Protein AF-A0A4Y2GJL4-F1 (afdb_monomer_lite)

Sequence (139 aa):
MYPRRRMLTVFGDSQEAFLAHFQKRDETVSATSYTFTCNPTWVDILNVLEGPQRPEDRPDVVVRVFKMKLTELLDDITKRNLFGRVISYIYAIEIQKRGLPHAHILLTLDTYSKIRTKDDIDKYVSVELPDPIADPTLF

Foldseek 3Di:
DDDDDDDPCVDPDPDFPFDWDDFPDDVFKGKIKTKGWFDQPPPQNVVPDDDPDGSLNCLVSRVVVSVVVVVSVVCCVDVVVVLHHWPDKDKDWDQDPSRTIMIMMMTIHHPVSDQDDPVSCVNPDDDDDDDCVVCVVND

InterPro domains:
  IPR025476 Helitron helicase-like domain [PF14214] (35-107)

Radius of gyration: 17.15 Å; chains: 1; bounding box: 37×40×43 Å

pLDDT: mean 74.92, std 19.9, range [22.81, 93.88]

Structure (mmCIF, N/CA/C/O backbone):
data_AF-A0A4Y2GJL4-F1
#
_entry.id   AF-A0A4Y2GJL4-F1
#
loop_
_atom_site.group_PDB
_atom_site.id
_atom_site.type_symbol
_atom_site.label_atom_id
_atom_site.label_alt_id
_atom_site.label_comp_id
_atom_site.label_asym_id
_atom_site.label_entity_id
_atom_site.label_seq_id
_atom_site.pdbx_PDB_ins_code
_atom_site.Cartn_x
_atom_site.Cartn_y
_atom_site.Cartn_z
_atom_site.occupancy
_atom_site.B_iso_or_equiv
_atom_site.auth_seq_id
_atom_site.auth_comp_id
_atom_site.auth_asym_id
_atom_site.auth_atom_id
_atom_site.pdbx_PDB_model_num
ATOM 1 N N . MET A 1 1 ? 19.532 26.776 -2.190 1.00 32.03 1 MET A N 1
ATOM 2 C CA . MET A 1 1 ? 18.056 26.774 -2.108 1.00 32.03 1 MET A CA 1
ATOM 3 C C . MET A 1 1 ? 17.534 26.233 -3.436 1.00 32.03 1 MET A C 1
ATOM 5 O O . MET A 1 1 ? 17.356 26.996 -4.373 1.00 32.03 1 MET A O 1
ATOM 9 N N . TYR A 1 2 ? 17.454 24.906 -3.573 1.00 22.81 2 TYR A N 1
ATOM 10 C CA . TYR A 1 2 ? 16.988 24.254 -4.804 1.00 22.81 2 TYR A CA 1
ATOM 11 C C . TYR A 1 2 ? 15.454 24.145 -4.785 1.00 22.81 2 TYR A C 1
ATOM 13 O O . TYR A 1 2 ? 14.880 23.937 -3.713 1.00 22.81 2 TYR A O 1
ATOM 21 N N . PRO A 1 3 ? 14.775 24.331 -5.928 1.00 27.86 3 PRO A N 1
ATOM 22 C CA . PRO A 1 3 ? 13.324 24.409 -5.974 1.00 27.86 3 PRO A CA 1
ATOM 23 C C . PRO A 1 3 ? 12.694 23.040 -5.693 1.00 27.86 3 PRO A C 1
ATOM 25 O O . PRO A 1 3 ? 12.977 22.057 -6.372 1.00 27.86 3 PRO A O 1
ATOM 28 N N . ARG A 1 4 ? 11.787 23.008 -4.709 1.00 42.78 4 ARG A N 1
ATOM 29 C CA . ARG A 1 4 ? 10.799 21.939 -4.512 1.00 42.78 4 ARG A CA 1
ATOM 30 C C . ARG A 1 4 ? 9.983 21.773 -5.799 1.00 42.78 4 ARG A C 1
ATOM 32 O O . ARG A 1 4 ? 9.402 22.767 -6.235 1.00 42.78 4 ARG A O 1
ATOM 39 N N . ARG A 1 5 ? 9.882 20.557 -6.361 1.00 29.03 5 ARG A N 1
ATOM 40 C CA . ARG A 1 5 ? 8.707 20.077 -7.131 1.00 29.03 5 ARG A CA 1
ATOM 41 C C . ARG A 1 5 ? 8.820 18.600 -7.567 1.00 29.03 5 ARG A C 1
ATOM 43 O O . ARG A 1 5 ? 9.722 18.274 -8.327 1.00 29.03 5 ARG A O 1
ATOM 50 N N . ARG A 1 6 ? 7.767 17.840 -7.198 1.00 27.70 6 ARG A N 1
ATOM 51 C CA . ARG A 1 6 ? 7.246 16.548 -7.726 1.00 27.70 6 ARG A CA 1
ATOM 52 C C . ARG A 1 6 ? 8.116 15.321 -7.418 1.00 27.70 6 ARG A C 1
ATOM 54 O O . ARG A 1 6 ? 9.070 15.084 -8.137 1.00 27.70 6 ARG A O 1
ATOM 61 N N . MET A 1 7 ? 7.930 14.553 -6.339 1.00 37.28 7 MET A N 1
ATOM 62 C CA . MET A 1 7 ? 6.739 14.032 -5.633 1.00 37.28 7 MET A CA 1
ATOM 63 C C . MET A 1 7 ? 5.918 13.052 -6.484 1.00 37.28 7 MET A C 1
ATOM 65 O O . MET A 1 7 ? 5.089 13.471 -7.290 1.00 37.28 7 MET A O 1
ATOM 69 N N . LEU A 1 8 ? 6.148 11.755 -6.265 1.00 33.31 8 LEU A N 1
ATOM 70 C CA . LEU A 1 8 ? 5.170 10.703 -6.522 1.00 33.31 8 LEU A CA 1
ATOM 71 C C . LEU A 1 8 ? 4.547 10.319 -5.167 1.00 33.31 8 LEU A C 1
ATOM 73 O O . LEU A 1 8 ? 4.814 9.262 -4.608 1.00 33.31 8 LEU A O 1
ATOM 77 N N . THR A 1 9 ? 3.745 11.218 -4.596 1.00 36.81 9 THR A N 1
ATOM 78 C CA . THR A 1 9 ? 2.720 10.823 -3.622 1.00 36.81 9 THR A CA 1
ATOM 79 C C . THR A 1 9 ? 1.668 10.084 -4.419 1.00 36.81 9 THR A C 1
ATOM 81 O O . THR A 1 9 ? 0.842 10.705 -5.082 1.00 36.81 9 THR A O 1
ATOM 84 N N . VAL A 1 10 ? 1.728 8.756 -4.423 1.00 39.53 10 VAL A N 1
ATOM 85 C CA . VAL A 1 10 ? 0.635 7.970 -5.008 1.00 39.53 10 VAL A CA 1
ATOM 86 C C . VAL A 1 10 ? -0.597 8.047 -4.096 1.00 39.53 10 VAL A C 1
ATOM 88 O O . VAL A 1 10 ? -1.711 7.998 -4.593 1.00 39.53 10 VAL A O 1
ATOM 91 N N . PHE A 1 11 ? -0.426 8.353 -2.802 1.00 36.62 11 PHE A N 1
ATOM 92 C CA . PHE A 1 11 ? -1.513 8.738 -1.899 1.00 36.62 11 PHE A CA 1
ATOM 93 C C . PHE A 1 11 ? -1.050 9.849 -0.960 1.00 36.62 11 PHE A C 1
ATOM 95 O O . PHE A 1 11 ? -0.029 9.707 -0.303 1.00 36.62 11 PHE A O 1
ATOM 102 N N . GLY A 1 12 ? -1.773 10.971 -0.936 1.00 33.78 12 GLY A N 1
ATOM 103 C CA . GLY A 1 12 ? -1.425 12.216 -0.236 1.00 33.78 12 GLY A CA 1
ATOM 104 C C . GLY A 1 12 ? -1.376 12.171 1.295 1.00 33.78 12 GLY A C 1
ATOM 105 O O . GLY A 1 12 ? -1.314 13.239 1.896 1.00 33.78 12 GLY A O 1
ATOM 106 N N . ASP A 1 13 ? -1.361 10.988 1.906 1.00 34.75 13 ASP A N 1
ATOM 107 C CA . ASP A 1 13 ? -1.350 10.817 3.353 1.00 34.75 13 ASP A CA 1
ATOM 108 C C . ASP A 1 13 ? -0.040 10.138 3.766 1.00 34.75 13 ASP A C 1
ATOM 110 O O . ASP A 1 13 ? 0.406 9.149 3.185 1.00 34.75 13 ASP A O 1
ATOM 114 N N . SER A 1 14 ? 0.621 10.738 4.746 1.00 39.91 14 SER A N 1
ATOM 115 C CA . SER A 1 14 ? 1.908 10.327 5.289 1.00 39.91 14 SER A CA 1
ATOM 116 C C . SER A 1 14 ? 1.941 8.836 5.674 1.00 39.91 14 SER A C 1
ATOM 118 O O . SER A 1 14 ? 0.987 8.308 6.238 1.00 39.91 14 SER A O 1
ATOM 120 N N . GLN A 1 15 ? 3.096 8.195 5.441 1.00 39.56 15 GLN A N 1
ATOM 121 C CA . GLN A 1 15 ? 3.487 6.831 5.861 1.00 39.56 15 GLN A CA 1
ATOM 122 C C . GLN A 1 15 ? 3.249 5.645 4.903 1.00 39.56 15 GLN A C 1
ATOM 124 O O . GLN A 1 15 ? 3.144 4.506 5.353 1.00 39.56 15 GLN A O 1
ATOM 129 N N . GLU A 1 16 ? 3.307 5.847 3.587 1.00 47.53 16 GLU A N 1
ATOM 130 C CA . GLU A 1 16 ? 3.492 4.723 2.655 1.00 47.53 16 GLU A CA 1
ATOM 131 C C . GLU A 1 16 ? 4.979 4.343 2.545 1.00 47.53 16 GLU A C 1
ATOM 133 O O . GLU A 1 16 ? 5.757 4.970 1.826 1.00 47.53 16 GLU A O 1
ATOM 138 N N . ALA A 1 17 ? 5.409 3.311 3.273 1.00 42.38 17 ALA A N 1
ATOM 139 C CA . ALA A 1 17 ? 6.769 2.788 3.158 1.00 42.38 17 ALA A CA 1
ATOM 140 C C . ALA A 1 17 ? 6.885 1.830 1.959 1.00 42.38 17 ALA A C 1
ATOM 142 O O . ALA A 1 17 ? 6.796 0.612 2.111 1.00 42.38 17 ALA A O 1
ATOM 143 N N . PHE A 1 18 ? 7.123 2.372 0.763 1.00 45.97 18 PHE A N 1
ATOM 144 C CA . PHE A 1 18 ? 7.521 1.579 -0.403 1.00 45.97 18 PHE A CA 1
ATOM 145 C C . PHE A 1 18 ? 8.981 1.130 -0.255 1.00 45.97 18 PHE A C 1
ATOM 147 O O . PHE A 1 18 ? 9.900 1.797 -0.729 1.00 45.97 18 PHE A O 1
ATOM 154 N N . LEU A 1 19 ? 9.229 -0.010 0.394 1.00 40.53 19 LEU A N 1
ATOM 155 C CA . LEU A 1 19 ? 10.560 -0.617 0.352 1.00 40.53 19 LEU A CA 1
ATOM 156 C C . LEU A 1 19 ? 10.678 -1.485 -0.906 1.00 40.53 19 LEU A C 1
ATOM 158 O O . LEU A 1 19 ? 10.163 -2.601 -0.958 1.00 40.53 19 LEU A O 1
ATOM 162 N N . ALA A 1 20 ? 11.352 -0.956 -1.927 1.00 40.78 20 ALA A N 1
ATOM 163 C CA . ALA A 1 20 ? 11.702 -1.708 -3.122 1.00 40.78 20 ALA A CA 1
ATOM 164 C C . ALA A 1 20 ? 13.040 -2.435 -2.914 1.00 40.78 20 ALA A C 1
ATOM 166 O O . ALA A 1 20 ? 14.103 -1.822 -3.014 1.00 40.78 20 ALA A O 1
ATOM 167 N N . HIS A 1 21 ? 13.028 -3.739 -2.623 1.00 40.88 21 HIS A N 1
ATOM 168 C CA . HIS A 1 21 ? 14.266 -4.524 -2.641 1.00 40.88 21 HIS A CA 1
ATOM 169 C C . HIS A 1 21 ? 14.027 -6.005 -2.934 1.00 40.88 21 HIS A C 1
ATOM 171 O O . HIS A 1 21 ? 13.544 -6.733 -2.078 1.00 40.88 21 HIS A O 1
ATOM 177 N N . PHE A 1 22 ? 14.398 -6.439 -4.142 1.00 40.06 22 PHE A N 1
ATOM 178 C CA . PHE A 1 22 ? 15.082 -7.708 -4.437 1.00 40.06 22 PHE A CA 1
ATOM 179 C C . PHE A 1 22 ? 15.260 -7.788 -5.955 1.00 40.06 22 PHE A C 1
ATOM 181 O O . PHE A 1 22 ? 14.277 -7.888 -6.679 1.00 40.06 22 PHE A O 1
ATOM 188 N N . GLN A 1 23 ? 16.496 -7.732 -6.450 1.00 42.78 23 GLN A N 1
ATOM 189 C CA . GLN A 1 23 ? 16.783 -7.859 -7.878 1.00 42.78 23 GLN A CA 1
ATOM 190 C C . GLN A 1 23 ? 17.418 -9.230 -8.111 1.00 42.78 23 GLN A C 1
ATOM 192 O O . GLN A 1 23 ? 18.631 -9.399 -7.974 1.00 42.78 23 GLN A O 1
ATOM 197 N N . LYS A 1 24 ? 16.608 -10.237 -8.457 1.00 42.41 24 LYS A N 1
ATOM 198 C CA . LYS A 1 24 ? 17.166 -11.452 -9.059 1.00 42.41 24 LYS A CA 1
ATOM 199 C C . LYS A 1 24 ? 17.605 -11.057 -10.469 1.00 42.41 24 LYS A C 1
ATOM 201 O O . LYS A 1 24 ? 16.764 -10.763 -11.312 1.00 42.41 24 LYS A O 1
ATOM 206 N N . ARG A 1 25 ? 18.919 -10.959 -10.698 1.00 45.19 25 ARG A N 1
ATOM 207 C CA . ARG A 1 25 ? 19.476 -10.737 -12.039 1.00 45.19 25 ARG A CA 1
ATOM 208 C C . ARG A 1 25 ? 19.291 -12.008 -12.859 1.00 45.19 25 ARG A C 1
ATOM 210 O O . ARG A 1 25 ? 20.162 -12.868 -12.868 1.00 45.19 25 ARG A O 1
ATOM 217 N N . ASP A 1 26 ? 18.149 -12.111 -13.518 1.00 50.28 26 ASP A N 1
ATOM 218 C CA . ASP A 1 26 ? 18.038 -12.842 -14.772 1.00 50.28 26 ASP A CA 1
ATOM 219 C C . ASP A 1 26 ? 18.025 -11.791 -15.892 1.00 50.28 26 ASP A C 1
ATOM 221 O O . ASP A 1 26 ? 17.306 -10.787 -15.820 1.00 50.28 26 ASP A O 1
ATOM 225 N N . GLU A 1 27 ? 18.861 -11.968 -16.912 1.00 51.19 27 GLU A N 1
ATOM 226 C CA . GLU A 1 27 ? 18.976 -11.035 -18.039 1.00 51.19 27 GLU A CA 1
ATOM 227 C C . GLU A 1 27 ? 17.625 -10.845 -18.756 1.00 51.19 27 GLU A C 1
ATOM 229 O O . GLU A 1 27 ? 17.327 -9.765 -19.282 1.00 51.19 27 GLU A O 1
ATOM 234 N N . THR A 1 28 ? 16.740 -11.842 -18.667 1.00 49.81 28 THR A N 1
ATOM 235 C CA . THR A 1 28 ? 15.445 -11.857 -19.348 1.00 49.81 28 THR A CA 1
ATOM 236 C C . THR A 1 28 ? 14.306 -11.255 -18.520 1.00 49.81 28 THR A C 1
ATOM 238 O O . THR A 1 28 ? 13.517 -10.482 -19.063 1.00 49.81 28 THR A O 1
ATOM 241 N N . VAL A 1 29 ? 14.280 -11.414 -17.191 1.00 53.81 29 VAL A N 1
ATOM 242 C CA . VAL A 1 29 ? 13.137 -11.010 -16.342 1.00 53.81 29 VAL A CA 1
ATOM 243 C C . VAL A 1 29 ? 13.597 -10.201 -15.122 1.00 53.81 29 VAL A C 1
ATOM 245 O O . VAL A 1 29 ? 14.425 -10.662 -14.347 1.00 53.81 29 VAL A O 1
ATOM 248 N N . SER A 1 30 ? 13.064 -8.984 -14.937 1.00 66.38 30 SER A N 1
ATOM 249 C CA . SER A 1 30 ? 13.299 -8.192 -13.716 1.00 66.38 30 SER A CA 1
ATOM 250 C C . SER A 1 30 ? 12.091 -8.331 -12.813 1.00 66.38 30 SER A C 1
ATOM 252 O O . SER A 1 30 ? 11.014 -7.836 -13.146 1.00 66.38 30 SER A O 1
ATOM 254 N N . ALA A 1 31 ? 12.290 -8.997 -11.682 1.00 72.25 31 ALA A N 1
ATOM 255 C CA . ALA A 1 31 ? 11.320 -9.024 -10.605 1.00 72.25 31 ALA A CA 1
ATOM 256 C C . ALA A 1 31 ? 11.673 -7.931 -9.585 1.00 72.25 31 ALA A C 1
ATOM 258 O O . ALA A 1 31 ? 12.838 -7.808 -9.208 1.00 72.25 31 ALA A O 1
ATOM 259 N N . THR A 1 32 ? 10.687 -7.145 -9.160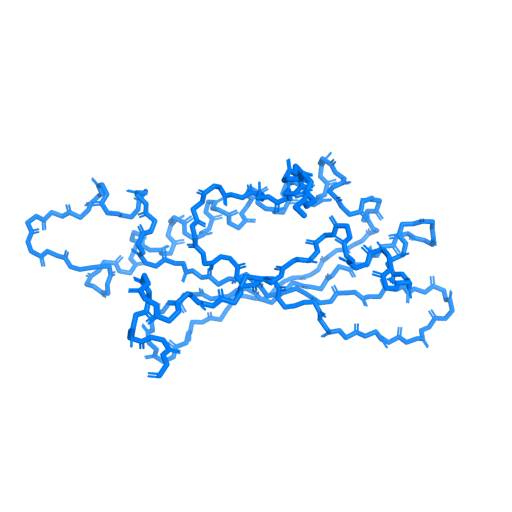 1.00 78.12 32 THR A N 1
ATOM 260 C CA . THR A 1 32 ? 10.831 -6.064 -8.179 1.00 78.12 32 THR A CA 1
ATOM 261 C C . THR A 1 32 ? 9.797 -6.260 -7.078 1.00 78.12 32 THR A C 1
ATOM 263 O O . THR A 1 32 ? 8.603 -6.347 -7.357 1.00 78.12 32 THR A O 1
ATOM 266 N N . SER A 1 33 ? 10.255 -6.365 -5.830 1.00 80.75 33 SER A N 1
ATOM 267 C CA . SER A 1 33 ? 9.390 -6.523 -4.657 1.00 80.75 33 SER A CA 1
ATOM 268 C C . SER A 1 33 ? 9.030 -5.168 -4.062 1.00 80.75 33 SER A C 1
ATOM 270 O O . SER A 1 33 ? 9.919 -4.337 -3.919 1.00 80.75 33 SER A O 1
ATOM 272 N N . TYR A 1 34 ? 7.775 -4.986 -3.664 1.00 83.94 34 TYR A N 1
ATOM 273 C CA . TYR A 1 34 ? 7.239 -3.820 -2.970 1.00 83.94 34 TYR A CA 1
ATOM 274 C C . TYR A 1 34 ? 6.470 -4.278 -1.735 1.00 83.94 34 TYR A C 1
ATOM 276 O O . TYR A 1 34 ? 5.745 -5.271 -1.785 1.00 83.94 34 TYR A O 1
ATOM 284 N N . THR A 1 35 ? 6.585 -3.534 -0.642 1.00 82.31 35 THR A N 1
ATOM 285 C CA . THR A 1 35 ? 5.734 -3.721 0.536 1.00 82.31 35 THR A CA 1
ATOM 286 C C . THR A 1 35 ? 4.744 -2.566 0.624 1.00 82.31 35 THR A C 1
ATOM 288 O O . THR A 1 35 ? 5.132 -1.411 0.488 1.00 82.31 35 THR A O 1
ATOM 291 N N . PHE A 1 36 ? 3.470 -2.883 0.840 1.00 87.00 36 PHE A N 1
ATOM 292 C CA . PHE A 1 36 ? 2.404 -1.922 1.110 1.00 87.00 36 PHE A CA 1
ATOM 293 C C . PHE A 1 36 ? 1.889 -2.162 2.527 1.00 87.00 36 PHE A C 1
ATOM 295 O O . PHE A 1 36 ? 1.474 -3.275 2.848 1.00 87.00 36 PHE A O 1
ATOM 302 N N . THR A 1 37 ? 1.946 -1.153 3.391 1.00 84.56 37 THR A N 1
ATOM 303 C CA . THR A 1 37 ? 1.660 -1.307 4.825 1.00 84.56 37 THR A CA 1
ATOM 304 C C . THR A 1 37 ? 0.452 -0.465 5.195 1.00 84.56 37 THR A C 1
ATOM 306 O O . THR A 1 37 ? 0.366 0.687 4.798 1.00 84.56 37 THR A O 1
ATOM 309 N N . CYS A 1 38 ? -0.484 -1.023 5.963 1.00 87.38 38 CYS A N 1
ATOM 310 C CA . CYS A 1 38 ? -1.630 -0.255 6.436 1.00 87.38 38 CYS A CA 1
ATOM 311 C C . CYS A 1 38 ? -1.199 0.879 7.372 1.00 87.38 38 CYS A C 1
ATOM 313 O O . CYS A 1 38 ? -0.516 0.626 8.367 1.00 87.38 38 CYS A O 1
ATOM 315 N N . ASN A 1 39 ? -1.701 2.089 7.124 1.00 86.25 39 ASN A N 1
ATOM 316 C CA . ASN A 1 39 ? -1.636 3.182 8.084 1.00 86.25 39 ASN A CA 1
ATOM 317 C C . ASN A 1 39 ? -2.980 3.292 8.842 1.00 86.25 39 ASN A C 1
ATOM 319 O O . ASN A 1 39 ? -4.012 3.570 8.227 1.00 86.25 39 ASN A O 1
ATOM 323 N N . PRO A 1 40 ? -3.010 3.080 10.172 1.00 83.75 40 PRO A N 1
ATOM 324 C CA . PRO A 1 40 ? -4.242 3.149 10.958 1.00 83.75 40 PRO A CA 1
ATOM 325 C C . PRO A 1 40 ? -4.812 4.572 11.073 1.00 83.75 40 PRO A C 1
ATOM 327 O O . PRO A 1 40 ? -5.963 4.725 11.477 1.00 83.75 40 PRO A O 1
ATOM 330 N N . THR A 1 41 ? -4.037 5.606 10.727 1.00 85.31 41 THR A N 1
ATOM 331 C CA . THR A 1 41 ? -4.463 7.012 10.788 1.00 85.31 41 THR A CA 1
ATOM 332 C C . THR A 1 41 ? -5.081 7.523 9.490 1.00 85.31 41 THR A C 1
ATOM 334 O O . THR A 1 41 ? -5.443 8.698 9.423 1.00 85.31 41 THR A O 1
ATOM 337 N N . TRP A 1 42 ? -5.255 6.671 8.470 1.00 86.81 42 TRP A N 1
ATOM 338 C CA . TRP A 1 42 ? -5.985 7.060 7.264 1.00 86.81 42 TRP A CA 1
ATOM 339 C C . TRP A 1 42 ? -7.373 7.597 7.619 1.00 86.81 42 TRP A C 1
ATOM 341 O O . TRP A 1 42 ? -8.132 6.975 8.368 1.00 86.81 42 TRP A O 1
ATOM 351 N N . VAL A 1 43 ? -7.732 8.731 7.019 1.00 88.62 43 VAL A N 1
ATOM 352 C CA . VAL A 1 43 ? -9.006 9.417 7.275 1.00 88.62 43 VAL A CA 1
ATOM 353 C C . VAL A 1 43 ? -10.218 8.522 6.991 1.00 88.62 43 VAL A C 1
ATOM 355 O O . VAL A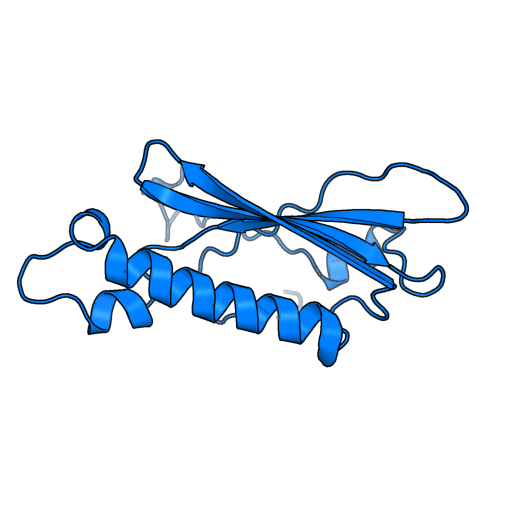 1 43 ? -11.215 8.584 7.704 1.00 88.62 43 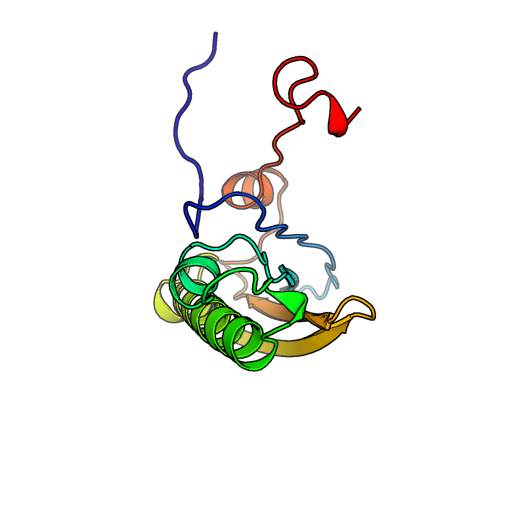VAL A O 1
ATOM 358 N N . ASP A 1 44 ? -10.105 7.618 6.016 1.00 90.12 44 ASP A N 1
ATOM 359 C CA . ASP A 1 44 ? -11.128 6.620 5.680 1.00 90.12 44 ASP A CA 1
ATOM 360 C C . ASP A 1 44 ? -11.404 5.629 6.825 1.00 90.12 44 ASP A C 1
ATOM 362 O O . ASP A 1 44 ? -12.518 5.118 6.946 1.00 90.12 44 ASP A O 1
ATOM 366 N N . ILE A 1 45 ? -10.402 5.347 7.667 1.00 90.62 45 ILE A N 1
ATOM 367 C CA . ILE A 1 45 ? -10.568 4.545 8.885 1.00 90.62 45 ILE A CA 1
ATOM 368 C C . ILE A 1 45 ? -11.176 5.429 9.971 1.00 90.62 45 ILE A C 1
ATOM 370 O O . ILE A 1 45 ? -12.213 5.079 10.531 1.00 90.62 45 ILE A O 1
ATOM 374 N N . LEU A 1 46 ? -10.560 6.585 10.235 1.00 91.81 46 LEU A N 1
ATOM 375 C CA . LEU A 1 46 ? -10.939 7.469 11.340 1.00 91.81 46 LEU A CA 1
ATOM 376 C C . LEU A 1 46 ? -12.384 7.977 11.231 1.00 91.81 46 LEU A C 1
ATOM 378 O O . LEU A 1 46 ? -13.075 8.046 12.240 1.00 91.81 46 LEU A O 1
ATOM 382 N N . ASN A 1 47 ? -12.871 8.253 10.019 1.00 92.62 47 ASN A N 1
ATOM 383 C CA . ASN A 1 47 ? -14.244 8.710 9.777 1.00 92.62 47 ASN A CA 1
ATOM 384 C C . ASN A 1 47 ? -15.320 7.660 10.093 1.00 92.62 47 ASN A C 1
ATOM 386 O O . ASN A 1 47 ? -16.494 8.006 10.197 1.00 92.62 47 ASN A O 1
ATOM 390 N N . VAL A 1 48 ? -14.948 6.381 10.187 1.00 92.62 48 VAL A N 1
ATOM 391 C CA . VAL A 1 48 ? -15.875 5.271 10.458 1.00 92.62 48 VAL A CA 1
ATOM 392 C C . VAL A 1 48 ? -15.867 4.879 11.939 1.00 92.62 48 VAL A C 1
ATOM 394 O O . VAL A 1 48 ? -16.772 4.178 12.392 1.00 92.62 48 VAL A O 1
ATOM 397 N N . LEU A 1 49 ? -14.854 5.300 12.700 1.00 91.62 49 LEU A N 1
ATOM 398 C CA . LEU A 1 49 ? -14.767 5.005 14.126 1.00 91.62 49 LEU A CA 1
ATOM 399 C C . LEU A 1 49 ? -15.784 5.836 14.909 1.00 91.62 49 LEU A C 1
ATOM 401 O O . LEU A 1 49 ? -15.977 7.024 14.657 1.00 91.62 49 LEU A O 1
ATOM 405 N N . GLU A 1 50 ? -16.424 5.203 15.889 1.00 89.25 50 GLU A N 1
ATOM 406 C CA . GLU A 1 50 ? -17.435 5.842 16.727 1.00 89.25 50 GLU A CA 1
ATOM 407 C C . GLU A 1 50 ? -16.927 6.026 18.159 1.00 89.25 50 GLU A C 1
ATOM 409 O O . GLU A 1 50 ? -16.369 5.110 18.769 1.00 89.25 50 GLU A O 1
ATOM 414 N N . GLY A 1 51 ? -17.167 7.208 18.732 1.00 87.56 51 GLY A N 1
ATOM 415 C CA . GLY A 1 51 ? -16.813 7.502 20.121 1.00 87.56 51 GLY A CA 1
ATOM 416 C C . GLY A 1 51 ? -15.315 7.290 20.401 1.00 87.56 51 GLY A C 1
ATOM 417 O O . GLY A 1 51 ? -14.487 7.808 19.658 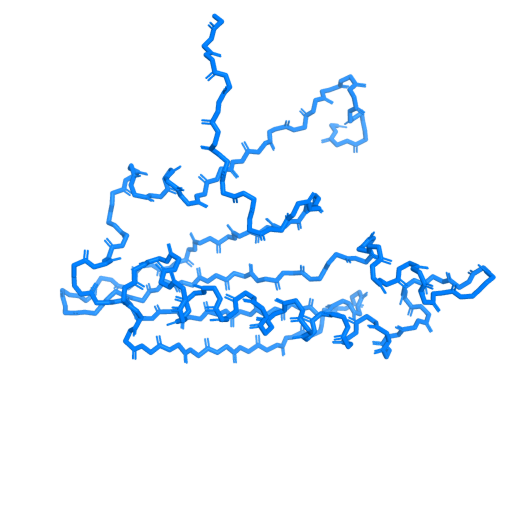1.00 87.56 51 GLY A O 1
ATOM 418 N N . PRO A 1 52 ? -14.940 6.562 21.471 1.00 90.12 52 PRO A N 1
ATOM 419 C CA . PRO A 1 52 ? -13.543 6.327 21.834 1.00 90.12 52 PRO A CA 1
ATOM 420 C C . PRO A 1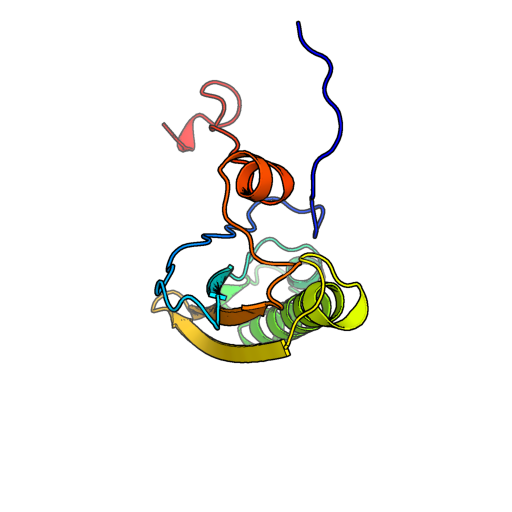 52 ? -12.913 5.108 21.131 1.00 90.12 52 PRO A C 1
ATOM 422 O O . PRO A 1 52 ? -11.877 4.627 21.590 1.00 90.12 52 PRO A O 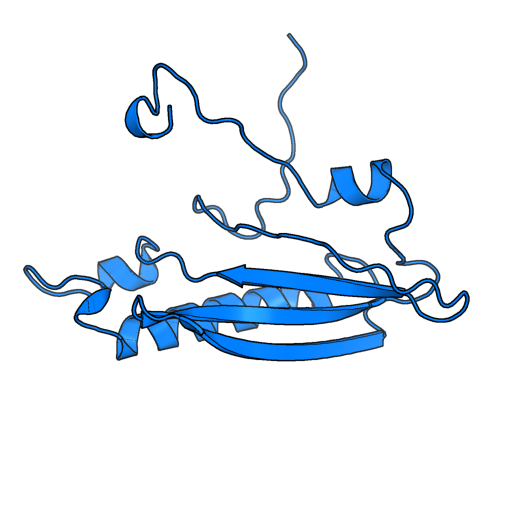1
ATOM 425 N N . GLN A 1 53 ? -13.535 4.556 20.078 1.00 90.69 53 GLN A N 1
ATOM 426 C CA . GLN A 1 53 ? -12.973 3.419 19.341 1.00 90.69 53 GLN A CA 1
ATOM 427 C C . GLN A 1 53 ? -11.628 3.780 18.710 1.00 90.69 53 GLN A C 1
ATOM 429 O O . GLN A 1 53 ? -11.466 4.855 18.134 1.00 90.69 53 GLN A O 1
ATOM 434 N N . ARG A 1 54 ? -10.683 2.841 18.757 1.00 88.69 54 ARG A N 1
ATOM 435 C CA . ARG A 1 54 ? -9.418 2.938 18.028 1.00 88.69 54 ARG A CA 1
ATOM 436 C C . ARG A 1 54 ? -9.437 2.016 16.807 1.00 88.69 54 ARG A C 1
ATOM 438 O O . ARG A 1 54 ? -10.201 1.047 16.791 1.00 88.69 54 ARG A O 1
ATOM 445 N N . PRO A 1 55 ? -8.578 2.254 15.801 1.00 88.00 55 PRO A N 1
ATOM 446 C CA . PRO A 1 55 ? -8.440 1.362 14.648 1.00 88.00 55 PRO A CA 1
ATOM 447 C C . PRO A 1 55 ? -8.215 -0.103 15.046 1.00 88.00 55 PRO A C 1
ATOM 449 O O . PRO A 1 55 ? -8.775 -1.008 14.429 1.00 88.00 55 PRO A O 1
ATOM 452 N N . GLU A 1 56 ? -7.454 -0.341 16.119 1.00 87.00 56 GLU A N 1
ATOM 453 C CA . GLU A 1 56 ? -7.184 -1.690 16.636 1.00 87.00 56 GLU A CA 1
ATOM 454 C C . GLU A 1 56 ? -8.446 -2.413 17.127 1.00 87.00 56 GLU A C 1
ATOM 456 O O . GLU A 1 56 ? -8.512 -3.640 17.082 1.00 87.00 56 GLU A O 1
ATOM 461 N N . ASP A 1 57 ? -9.454 -1.659 17.570 1.00 88.81 57 ASP A N 1
ATOM 462 C CA . ASP A 1 57 ? -10.714 -2.196 18.080 1.00 88.81 57 ASP A CA 1
ATOM 463 C C . ASP A 1 57 ? -11.696 -2.532 16.929 1.00 88.81 57 ASP A C 1
ATOM 465 O O . ASP A 1 57 ? -12.717 -3.187 17.149 1.00 88.81 57 ASP A O 1
ATOM 469 N N . ARG A 1 58 ? -11.392 -2.109 15.688 1.00 90.88 58 ARG A N 1
ATOM 470 C CA . ARG A 1 58 ? -12.227 -2.280 14.480 1.00 90.88 58 ARG A CA 1
ATOM 471 C C . ARG A 1 58 ? -11.449 -2.878 13.297 1.00 90.88 58 ARG A C 1
ATOM 473 O O . ARG A 1 58 ? -11.336 -2.252 12.235 1.00 90.88 58 ARG A O 1
ATOM 480 N N . PRO A 1 59 ? -10.946 -4.123 13.421 1.00 88.94 59 PRO A N 1
ATOM 481 C CA . PRO A 1 59 ? -10.167 -4.770 12.364 1.00 88.94 59 PRO A CA 1
ATOM 482 C C . PRO A 1 59 ? -10.956 -4.951 11.057 1.00 88.94 59 PRO A C 1
ATOM 484 O O . PRO A 1 59 ? -10.364 -4.976 9.981 1.00 88.94 59 PRO A O 1
ATOM 487 N N . ASP A 1 60 ? -12.288 -5.029 11.123 1.00 90.94 60 ASP A N 1
ATOM 488 C CA . ASP A 1 60 ? -13.169 -5.086 9.955 1.00 90.94 60 ASP A CA 1
ATOM 489 C C . ASP A 1 60 ? -13.065 -3.821 9.086 1.00 90.94 60 ASP A C 1
ATOM 491 O O . ASP A 1 60 ? -12.988 -3.910 7.857 1.00 90.94 60 ASP A O 1
ATOM 495 N N . VAL A 1 61 ? -13.006 -2.646 9.721 1.00 92.56 61 VAL A N 1
ATOM 496 C CA . VAL A 1 61 ? -12.851 -1.355 9.041 1.00 92.56 61 VAL A CA 1
ATOM 497 C C . VAL A 1 61 ? -11.453 -1.250 8.452 1.00 92.56 61 VAL A C 1
ATOM 499 O O . VAL A 1 61 ? -11.318 -0.968 7.261 1.00 92.56 61 VAL A O 1
ATOM 502 N N . VAL A 1 62 ? -10.428 -1.543 9.258 1.00 91.31 62 VAL A N 1
ATOM 503 C CA . VAL A 1 62 ? -9.018 -1.481 8.850 1.00 91.31 62 VAL A CA 1
ATOM 504 C C . VAL A 1 62 ? -8.762 -2.361 7.628 1.00 91.31 62 VAL A C 1
ATOM 506 O O . VAL A 1 62 ? -8.251 -1.881 6.618 1.00 91.31 62 VAL A O 1
ATOM 509 N N . VAL A 1 63 ? -9.172 -3.633 7.667 1.00 91.38 63 VAL A N 1
ATOM 510 C CA . VAL A 1 63 ? -8.966 -4.572 6.553 1.00 91.38 63 VAL A CA 1
ATOM 511 C C . VAL A 1 63 ? -9.726 -4.131 5.302 1.00 91.38 63 VAL A C 1
ATOM 513 O O . VAL A 1 63 ? -9.209 -4.264 4.190 1.00 91.38 63 VAL A O 1
ATOM 516 N N . ARG A 1 64 ? -10.937 -3.576 5.452 1.00 93.56 64 ARG A N 1
ATOM 517 C CA . ARG A 1 64 ? -11.719 -3.079 4.315 1.00 93.56 64 ARG A CA 1
ATOM 518 C C . ARG A 1 64 ? -11.049 -1.877 3.656 1.00 93.56 64 ARG A C 1
ATOM 520 O O . ARG A 1 64 ? -10.906 -1.882 2.435 1.00 93.56 64 ARG A O 1
ATOM 527 N N . VAL A 1 65 ? -10.614 -0.888 4.437 1.00 92.56 65 VAL A N 1
ATOM 528 C CA . VAL A 1 65 ? -9.905 0.289 3.911 1.00 92.56 65 VAL A CA 1
ATOM 529 C C . VAL A 1 65 ? -8.578 -0.117 3.281 1.00 92.56 65 VAL A C 1
ATOM 531 O O . VAL A 1 65 ? -8.319 0.251 2.137 1.00 92.56 65 VAL A O 1
ATOM 534 N N . PHE A 1 66 ? -7.797 -0.964 3.951 1.00 91.19 66 PHE A N 1
ATOM 535 C CA . PHE A 1 66 ? -6.557 -1.509 3.402 1.00 91.19 66 PHE A CA 1
ATOM 536 C C . PHE A 1 66 ? -6.768 -2.183 2.048 1.00 91.19 66 PHE A C 1
ATOM 538 O O . PHE A 1 66 ? -6.041 -1.902 1.099 1.00 91.19 66 PHE A O 1
ATOM 545 N N . LYS A 1 67 ? -7.790 -3.037 1.920 1.00 93.12 67 LYS A N 1
ATOM 546 C CA . LYS A 1 67 ? -8.097 -3.705 0.652 1.00 93.12 67 LYS A CA 1
ATOM 547 C C . LYS A 1 67 ? -8.473 -2.708 -0.448 1.00 93.12 67 LYS A C 1
ATOM 549 O O . LYS A 1 67 ? -8.077 -2.917 -1.594 1.00 93.12 67 LYS A O 1
ATOM 554 N N . MET A 1 68 ? -9.221 -1.651 -0.122 1.00 92.88 68 MET A N 1
ATOM 555 C CA . MET A 1 68 ? -9.568 -0.599 -1.086 1.00 92.88 68 MET A CA 1
ATOM 556 C C . MET A 1 68 ? -8.313 0.128 -1.582 1.00 92.88 68 MET A C 1
ATOM 558 O O . MET A 1 68 ? -8.094 0.172 -2.790 1.00 92.88 68 MET A O 1
ATOM 562 N N . LYS A 1 69 ? -7.445 0.585 -0.670 1.00 91.12 69 LYS A N 1
ATOM 563 C CA . LYS A 1 69 ? -6.183 1.264 -1.017 1.00 91.12 69 LYS A CA 1
ATOM 564 C C . LYS A 1 69 ? -5.224 0.355 -1.790 1.00 91.12 69 LYS A C 1
ATOM 566 O O . LYS A 1 69 ? -4.670 0.767 -2.802 1.00 91.12 69 LYS A O 1
ATOM 571 N N . LEU A 1 70 ? -5.087 -0.910 -1.382 1.00 91.19 70 LEU A N 1
ATOM 572 C CA . LEU A 1 70 ? -4.272 -1.894 -2.100 1.00 91.19 70 LEU A CA 1
ATOM 573 C C . LEU A 1 70 ? -4.793 -2.128 -3.525 1.00 91.19 70 LEU A C 1
ATOM 575 O O . LEU A 1 70 ? -4.004 -2.246 -4.456 1.00 91.19 70 LEU A O 1
ATOM 579 N N . THR A 1 71 ? -6.115 -2.193 -3.709 1.00 92.81 71 THR A N 1
ATOM 580 C CA . THR A 1 71 ? -6.717 -2.351 -5.043 1.00 92.81 71 THR A CA 1
ATOM 581 C C . THR A 1 71 ? -6.427 -1.136 -5.920 1.00 92.81 71 THR A C 1
ATOM 583 O O . THR A 1 71 ? -6.076 -1.296 -7.085 1.00 92.81 71 THR A O 1
ATOM 586 N N . GLU A 1 72 ? -6.523 0.067 -5.357 1.00 91.00 72 GLU A N 1
ATOM 587 C CA . GLU A 1 72 ? -6.204 1.305 -6.067 1.00 91.00 72 GLU A CA 1
ATOM 588 C C . GLU A 1 72 ? -4.726 1.363 -6.475 1.00 91.00 72 GLU A C 1
ATOM 590 O O . GLU A 1 72 ? -4.417 1.623 -7.636 1.00 91.00 72 GLU A O 1
ATOM 595 N N . LEU A 1 73 ? -3.818 0.988 -5.568 1.00 88.62 73 LEU A N 1
ATOM 596 C CA . LEU A 1 73 ? -2.392 0.867 -5.865 1.00 88.62 73 LEU A CA 1
ATOM 597 C C . LEU A 1 73 ? -2.125 -0.139 -6.997 1.00 88.62 73 LEU A C 1
ATOM 599 O O . LEU A 1 73 ? -1.342 0.138 -7.907 1.00 88.62 73 LEU A O 1
ATOM 603 N N . LEU A 1 74 ? -2.763 -1.312 -6.969 1.00 90.50 74 LEU A N 1
ATOM 604 C CA . LEU A 1 74 ? -2.616 -2.308 -8.035 1.00 90.50 74 LEU A CA 1
ATOM 605 C C . LEU A 1 74 ? -3.143 -1.783 -9.378 1.00 90.50 74 LEU A C 1
ATOM 607 O O . LEU A 1 74 ? -2.546 -2.068 -10.419 1.00 90.50 74 LEU A O 1
ATOM 611 N N . ASP A 1 75 ? -4.216 -0.994 -9.373 1.00 89.94 75 ASP A N 1
ATOM 612 C CA . ASP A 1 75 ? -4.743 -0.332 -10.565 1.00 89.94 75 ASP A CA 1
ATOM 613 C C . ASP A 1 75 ? -3.779 0.734 -11.102 1.00 89.94 75 ASP A C 1
ATOM 615 O O . ASP A 1 75 ? -3.544 0.792 -12.312 1.00 89.94 75 ASP A O 1
ATOM 619 N N . ASP A 1 76 ? -3.156 1.529 -10.236 1.00 87.00 76 ASP A N 1
ATOM 620 C CA . ASP A 1 76 ? -2.123 2.485 -10.643 1.00 87.00 76 ASP A CA 1
ATOM 621 C C . ASP A 1 76 ? -0.927 1.776 -11.287 1.00 87.00 76 ASP A C 1
ATOM 623 O O . ASP A 1 76 ? -0.469 2.148 -12.373 1.00 87.00 76 ASP A O 1
ATOM 627 N N . ILE A 1 77 ? -0.466 0.693 -10.662 1.00 88.19 77 ILE A N 1
ATOM 628 C CA . ILE A 1 77 ? 0.651 -0.117 -11.150 1.00 88.19 77 ILE A CA 1
ATOM 629 C C . ILE A 1 77 ? 0.330 -0.752 -12.508 1.00 88.19 77 ILE A C 1
ATOM 631 O O . ILE A 1 77 ? 1.146 -0.680 -13.426 1.00 88.19 77 ILE A O 1
ATOM 635 N N . THR A 1 78 ? -0.841 -1.377 -12.646 1.00 89.44 78 THR A N 1
ATOM 636 C CA . THR A 1 78 ? -1.139 -2.267 -13.783 1.00 89.44 78 THR A CA 1
ATOM 637 C C . THR A 1 78 ? -1.939 -1.613 -14.902 1.00 89.44 78 THR A C 1
ATOM 639 O O . THR A 1 78 ? -1.738 -1.952 -16.066 1.00 89.44 78 THR A O 1
ATOM 642 N N . LYS A 1 79 ? -2.845 -0.682 -14.581 1.00 90.50 79 LYS A N 1
ATOM 643 C CA . LYS A 1 79 ? -3.719 -0.013 -15.559 1.00 90.50 79 LYS A CA 1
ATOM 644 C C . LYS A 1 79 ? -3.185 1.358 -15.941 1.00 90.50 79 LYS A C 1
ATOM 646 O O . LYS A 1 79 ? -3.281 1.746 -17.103 1.00 90.50 79 LYS A O 1
ATOM 651 N N . ARG A 1 80 ? -2.619 2.092 -14.977 1.00 87.88 80 ARG A N 1
ATOM 652 C CA . ARG A 1 80 ? -2.054 3.433 -15.212 1.00 87.88 80 ARG A CA 1
ATOM 653 C C . ARG A 1 80 ? -0.558 3.411 -15.522 1.00 87.88 80 ARG A C 1
ATOM 655 O O . ARG A 1 80 ? 0.008 4.459 -15.814 1.00 87.88 80 ARG A O 1
ATOM 662 N N . ASN A 1 81 ? 0.050 2.222 -15.548 1.00 87.50 81 ASN A N 1
ATOM 663 C CA . ASN A 1 81 ? 1.456 1.994 -15.887 1.00 87.50 81 ASN A CA 1
ATOM 664 C C . ASN A 1 81 ? 2.412 2.838 -15.033 1.00 87.50 81 ASN A C 1
ATOM 666 O O . ASN A 1 81 ? 3.373 3.402 -15.559 1.00 87.50 81 ASN A O 1
ATOM 670 N N . LEU A 1 82 ? 2.157 2.928 -13.723 1.00 84.75 82 LEU A N 1
ATOM 671 C CA . LEU A 1 82 ? 2.965 3.723 -12.791 1.00 84.75 82 LEU A CA 1
ATOM 672 C C . LEU A 1 82 ? 4.472 3.439 -12.925 1.00 84.75 82 LEU A C 1
ATOM 674 O O . LEU A 1 82 ? 5.280 4.362 -12.987 1.00 84.75 82 LEU A O 1
ATOM 678 N N . PHE A 1 83 ? 4.835 2.158 -13.037 1.00 82.31 83 PHE A N 1
ATOM 679 C CA . PHE A 1 83 ? 6.214 1.686 -13.219 1.00 82.31 83 PHE A CA 1
ATOM 680 C C . PHE A 1 83 ? 6.509 1.237 -14.662 1.00 82.31 83 PHE A C 1
ATOM 682 O O . PHE A 1 83 ? 7.450 0.487 -14.907 1.00 82.31 83 PHE A O 1
ATOM 689 N N . GLY A 1 84 ? 5.687 1.654 -15.627 1.00 87.56 84 GLY A N 1
ATOM 690 C CA . GLY A 1 84 ? 5.714 1.146 -16.996 1.00 87.56 84 GLY A CA 1
ATOM 691 C C . GLY A 1 84 ? 4.921 -0.151 -17.164 1.00 87.56 84 GLY A C 1
ATOM 692 O O . GLY A 1 84 ? 3.955 -0.412 -16.446 1.00 87.56 84 GLY A O 1
ATOM 693 N N . ARG A 1 85 ? 5.298 -0.959 -18.160 1.00 90.38 85 ARG A N 1
ATOM 694 C CA . ARG A 1 85 ? 4.551 -2.159 -18.546 1.00 90.38 85 ARG A CA 1
ATOM 695 C C . ARG A 1 85 ? 4.832 -3.316 -17.588 1.00 90.38 85 ARG A C 1
ATOM 697 O O . ARG A 1 85 ? 5.926 -3.884 -17.572 1.00 90.38 85 ARG A O 1
ATOM 704 N N . VAL A 1 86 ? 3.799 -3.723 -16.858 1.00 90.81 86 VAL A N 1
ATOM 705 C CA . VAL A 1 86 ? 3.808 -4.912 -15.996 1.00 90.81 86 VAL A CA 1
ATOM 706 C C . VAL A 1 86 ? 3.470 -6.153 -16.828 1.00 90.81 86 VAL A C 1
ATOM 708 O O . VAL A 1 86 ? 2.439 -6.199 -17.493 1.00 90.81 86 VAL A O 1
ATOM 711 N N . ILE A 1 87 ? 4.340 -7.165 -16.801 1.00 91.81 87 ILE A N 1
ATOM 712 C CA . ILE A 1 87 ? 4.100 -8.481 -17.419 1.00 91.81 87 ILE A CA 1
ATOM 713 C C . ILE A 1 87 ? 3.208 -9.330 -16.511 1.00 91.81 87 ILE A C 1
ATOM 715 O O . ILE A 1 87 ? 2.246 -9.940 -16.970 1.00 91.81 87 ILE A O 1
ATOM 719 N N . SER A 1 88 ? 3.535 -9.376 -15.222 1.00 92.44 88 SER A N 1
ATOM 720 C CA . SER A 1 88 ? 2.796 -10.138 -14.216 1.00 92.44 88 SER A CA 1
ATOM 721 C C . SER A 1 88 ? 3.067 -9.589 -12.823 1.00 92.44 88 SER A C 1
ATOM 723 O O . SER A 1 88 ? 4.105 -8.971 -12.586 1.00 92.44 88 SER A O 1
ATOM 725 N N . TYR A 1 89 ? 2.165 -9.855 -11.885 1.00 92.38 89 TYR A N 1
ATOM 726 C CA . TYR A 1 89 ? 2.387 -9.585 -10.472 1.00 92.38 89 TYR A CA 1
ATOM 727 C C . TYR A 1 89 ? 1.785 -10.691 -9.609 1.00 92.38 89 TYR A C 1
ATOM 729 O O . TYR A 1 89 ? 0.809 -11.331 -9.994 1.00 92.38 89 TYR A O 1
ATOM 737 N N . ILE A 1 90 ? 2.373 -10.902 -8.438 1.00 93.12 90 ILE A N 1
ATOM 738 C CA . ILE A 1 90 ? 1.809 -11.724 -7.364 1.00 93.12 90 ILE A CA 1
ATOM 739 C C . ILE A 1 90 ? 1.871 -10.920 -6.073 1.00 93.12 90 ILE A C 1
ATOM 741 O O . ILE A 1 90 ? 2.771 -10.098 -5.909 1.00 93.12 90 ILE A O 1
ATOM 745 N N . TYR A 1 91 ? 0.939 -11.142 -5.153 1.00 93.88 91 TYR A N 1
ATOM 746 C CA . TYR A 1 91 ? 1.026 -10.540 -3.830 1.00 93.88 91 TYR A CA 1
ATOM 747 C C . TYR A 1 91 ? 0.496 -11.470 -2.744 1.00 93.88 91 TYR A C 1
ATOM 749 O O . TYR A 1 91 ? -0.368 -12.311 -2.994 1.00 93.88 91 TYR A O 1
ATOM 757 N N . ALA A 1 92 ? 1.018 -11.298 -1.536 1.00 93.31 92 ALA A N 1
ATOM 758 C CA . ALA A 1 92 ? 0.561 -11.971 -0.330 1.00 93.31 92 ALA A CA 1
ATOM 759 C C . ALA A 1 92 ? 0.229 -10.917 0.724 1.00 93.31 92 ALA A C 1
ATOM 761 O O . ALA A 1 92 ? 0.992 -9.972 0.903 1.00 93.31 92 ALA A O 1
ATOM 762 N N . ILE A 1 93 ? -0.909 -11.076 1.402 1.00 91.75 93 ILE A N 1
ATOM 763 C CA . ILE A 1 93 ? -1.299 -10.229 2.531 1.00 91.75 93 ILE A CA 1
ATOM 764 C C . ILE A 1 93 ? -1.003 -10.997 3.812 1.00 91.75 93 ILE A C 1
ATOM 766 O O . ILE A 1 93 ? -1.438 -12.136 3.976 1.00 91.75 93 ILE A O 1
ATOM 770 N N . GLU A 1 94 ? -0.298 -10.353 4.725 1.00 90.38 94 GLU A N 1
ATOM 771 C CA . GLU A 1 94 ? 0.046 -10.876 6.037 1.00 90.38 94 GLU A CA 1
ATOM 772 C C . GLU A 1 94 ? -0.469 -9.906 7.102 1.00 90.38 94 GLU A C 1
ATOM 774 O O . GLU A 1 94 ? -0.425 -8.689 6.933 1.00 90.38 94 GLU A O 1
ATOM 779 N N . ILE A 1 95 ? -0.969 -10.445 8.211 1.00 83.56 95 ILE A N 1
ATOM 780 C CA . ILE A 1 95 ? -1.392 -9.648 9.364 1.00 83.56 95 ILE A CA 1
ATOM 781 C C . ILE A 1 95 ? -0.304 -9.779 10.424 1.00 83.56 95 ILE A C 1
ATOM 783 O O . ILE A 1 95 ? -0.025 -10.880 10.903 1.00 83.56 95 ILE A O 1
ATOM 787 N N . GLN A 1 96 ? 0.340 -8.669 10.784 1.00 70.44 96 GLN A N 1
ATOM 788 C CA . GLN A 1 96 ? 1.399 -8.694 11.796 1.00 70.44 96 GLN A CA 1
ATOM 789 C C . GLN A 1 96 ? 0.831 -8.932 13.197 1.00 70.44 96 GLN A C 1
ATOM 791 O O . GLN A 1 96 ? -0.358 -8.761 13.451 1.00 70.44 96 GLN A O 1
ATOM 796 N N . LYS A 1 97 ? 1.711 -9.226 14.167 1.00 65.00 97 LYS A N 1
ATOM 797 C CA . LYS A 1 97 ? 1.343 -9.371 15.591 1.00 65.00 97 LYS A CA 1
ATOM 798 C C . LYS A 1 97 ? 0.609 -8.152 16.176 1.00 65.00 97 LYS A C 1
ATOM 800 O O . LYS A 1 97 ? -0.069 -8.294 17.184 1.00 65.00 97 LYS A O 1
ATOM 805 N N . ARG A 1 98 ? 0.750 -6.969 15.561 1.00 65.75 98 ARG A N 1
ATOM 806 C CA . ARG A 1 98 ? 0.044 -5.726 15.930 1.00 65.75 98 ARG A CA 1
ATOM 807 C C . ARG A 1 98 ? -1.307 -5.547 15.215 1.00 65.75 98 ARG A C 1
ATOM 809 O O . ARG A 1 98 ? -1.904 -4.488 15.319 1.00 65.75 98 ARG A O 1
ATOM 816 N N . GLY A 1 99 ? -1.776 -6.557 14.481 1.00 74.44 99 GLY A N 1
ATOM 817 C CA . GLY A 1 99 ? -3.106 -6.609 13.866 1.00 74.44 99 GLY A CA 1
ATOM 818 C C . GLY A 1 99 ? -3.254 -5.869 12.536 1.00 74.44 99 GLY A C 1
ATOM 819 O O . GLY A 1 99 ? -4.251 -6.071 11.848 1.00 74.44 99 GLY A O 1
ATOM 820 N N . LEU A 1 100 ? -2.275 -5.053 12.139 1.00 85.31 100 LEU A N 1
ATOM 821 C CA . LEU A 1 100 ? -2.340 -4.322 10.879 1.00 85.31 100 LEU A CA 1
ATOM 822 C C . LEU A 1 100 ? -1.908 -5.202 9.695 1.00 85.31 100 LEU A C 1
ATOM 824 O O . LEU A 1 100 ? -0.907 -5.923 9.803 1.00 85.31 100 LEU A O 1
ATOM 828 N N . PRO A 1 101 ? -2.648 -5.154 8.576 1.00 88.75 101 PRO A N 1
ATOM 829 C CA . PRO A 1 101 ? -2.280 -5.868 7.368 1.00 88.75 101 PRO A CA 1
ATOM 830 C C . PRO A 1 101 ? -1.133 -5.166 6.631 1.00 88.75 101 PRO A C 1
ATOM 832 O O . PRO A 1 101 ? -1.069 -3.937 6.552 1.00 88.75 101 PRO A O 1
ATOM 835 N N . HIS A 1 102 ? -0.257 -5.960 6.028 1.00 89.88 102 HIS A N 1
ATOM 836 C CA . HIS A 1 102 ? 0.679 -5.518 4.999 1.00 89.88 102 HIS A CA 1
ATOM 837 C C . HIS A 1 102 ? 0.640 -6.487 3.822 1.00 89.88 102 HIS A C 1
ATOM 839 O O . HIS A 1 102 ? 0.356 -7.674 3.978 1.00 89.88 102 HIS A O 1
ATOM 845 N N . ALA A 1 103 ? 0.911 -5.976 2.629 1.00 90.25 103 ALA A N 1
ATOM 846 C CA . ALA A 1 103 ? 1.007 -6.757 1.412 1.00 90.25 103 ALA A CA 1
ATOM 847 C C . ALA A 1 103 ? 2.447 -6.752 0.909 1.00 90.25 103 ALA A C 1
ATOM 849 O O . ALA A 1 103 ? 3.054 -5.694 0.757 1.00 90.25 103 ALA A O 1
ATOM 850 N N . HIS A 1 104 ? 2.970 -7.933 0.603 1.00 88.44 104 HIS A N 1
ATOM 851 C CA . HIS A 1 104 ? 4.187 -8.092 -0.184 1.00 88.44 104 HIS A CA 1
ATOM 852 C C . HIS A 1 104 ? 3.786 -8.331 -1.627 1.00 88.44 104 HIS A C 1
ATOM 854 O O . HIS A 1 104 ? 3.045 -9.268 -1.906 1.00 88.44 104 HIS A O 1
ATOM 860 N N . ILE A 1 105 ? 4.258 -7.488 -2.535 1.00 89.44 105 ILE A N 1
ATOM 861 C CA . ILE A 1 105 ? 3.893 -7.476 -3.948 1.00 89.44 105 ILE A CA 1
ATOM 862 C C . ILE A 1 105 ? 5.161 -7.702 -4.761 1.00 89.44 105 ILE A C 1
ATOM 864 O O . ILE A 1 105 ? 6.104 -6.925 -4.672 1.00 89.44 105 ILE A O 1
ATOM 868 N N . LEU A 1 106 ? 5.185 -8.734 -5.595 1.00 89.75 106 LEU A N 1
ATOM 869 C CA . LEU A 1 106 ? 6.258 -8.974 -6.550 1.00 89.75 106 LEU A CA 1
ATOM 870 C C . LEU A 1 106 ? 5.769 -8.614 -7.950 1.00 89.75 106 LEU A C 1
ATOM 872 O O . LEU A 1 106 ? 4.855 -9.250 -8.474 1.00 89.75 106 LEU A O 1
ATOM 876 N N . LEU A 1 107 ? 6.395 -7.612 -8.561 1.00 88.38 107 LEU A N 1
ATOM 877 C CA . LEU A 1 107 ? 6.121 -7.170 -9.924 1.00 88.38 107 LEU A CA 1
ATOM 878 C C . LEU A 1 107 ? 7.158 -7.734 -10.882 1.00 88.38 107 LEU A C 1
ATOM 880 O O . LEU A 1 107 ? 8.351 -7.711 -10.601 1.00 88.38 107 LEU A O 1
ATOM 884 N N . THR A 1 108 ? 6.712 -8.187 -12.043 1.00 89.31 108 THR A N 1
ATOM 885 C CA . THR A 1 108 ? 7.570 -8.510 -13.181 1.00 89.31 108 THR A CA 1
ATOM 886 C C . THR A 1 108 ? 7.361 -7.459 -14.256 1.00 89.31 108 THR A C 1
ATOM 888 O O . THR A 1 108 ? 6.268 -7.362 -14.814 1.00 89.31 108 THR A O 1
ATOM 891 N N . LEU A 1 109 ? 8.393 -6.667 -14.537 1.00 86.88 109 LEU A N 1
ATOM 892 C CA . LEU A 1 109 ? 8.337 -5.585 -15.523 1.00 86.88 109 LEU A CA 1
ATOM 893 C C . LEU A 1 109 ? 8.918 -6.032 -16.865 1.00 86.88 109 LEU A C 1
ATOM 895 O O . LEU A 1 109 ? 9.843 -6.849 -16.922 1.00 86.88 109 LEU A O 1
ATOM 899 N N . ASP A 1 110 ? 8.388 -5.466 -17.948 1.00 87.88 110 ASP A N 1
ATOM 900 C CA . ASP A 1 110 ? 8.965 -5.624 -19.281 1.00 87.88 110 ASP A CA 1
ATOM 901 C C . ASP A 1 110 ? 10.412 -5.098 -19.339 1.00 87.88 110 ASP A C 1
ATOM 903 O O . ASP A 1 110 ? 10.798 -4.202 -18.591 1.00 87.88 110 ASP A O 1
ATOM 907 N N . THR A 1 111 ? 11.217 -5.645 -20.253 1.00 83.12 111 THR A N 1
ATOM 908 C CA . THR A 1 111 ? 12.623 -5.290 -20.496 1.00 83.12 111 THR A CA 1
ATOM 909 C C . THR A 1 111 ? 12.887 -3.792 -20.666 1.00 83.12 111 THR A C 1
ATOM 911 O O . THR A 1 111 ? 13.952 -3.327 -20.234 1.00 83.12 111 THR A O 1
ATOM 914 N N . TYR A 1 112 ? 11.955 -3.040 -21.255 1.00 84.62 112 TYR A N 1
ATOM 915 C CA . TYR A 1 112 ? 12.067 -1.586 -21.420 1.00 84.62 112 TYR A CA 1
ATOM 916 C C . TYR A 1 112 ? 11.623 -0.799 -20.181 1.00 84.62 112 TYR A C 1
ATOM 918 O O . TYR A 1 112 ? 12.079 0.321 -19.980 1.00 84.62 112 TYR A O 1
ATOM 926 N N . SER A 1 113 ? 10.802 -1.409 -19.327 1.00 83.00 113 SER A N 1
ATOM 927 C CA . SER A 1 113 ? 10.281 -0.828 -18.084 1.00 83.00 113 SER A CA 1
ATOM 928 C C . SER A 1 113 ? 11.111 -1.204 -16.844 1.00 83.00 113 SER A C 1
ATOM 930 O O . SER A 1 113 ? 10.768 -0.833 -15.726 1.00 83.00 113 SER A O 1
ATOM 932 N N . LYS A 1 114 ? 12.208 -1.961 -17.007 1.00 79.94 114 LYS A N 1
ATOM 933 C CA . LYS A 1 114 ? 13.055 -2.405 -15.887 1.00 79.94 114 LYS A CA 1
ATOM 934 C C . LYS A 1 114 ? 13.692 -1.210 -15.168 1.00 79.94 114 LYS A C 1
ATOM 936 O O . LYS A 1 114 ? 14.472 -0.473 -15.767 1.00 79.94 114 LYS A O 1
ATOM 941 N N . ILE A 1 115 ? 13.465 -1.121 -13.859 1.00 78.00 115 ILE A N 1
ATOM 942 C CA . ILE A 1 115 ? 14.183 -0.218 -12.952 1.00 78.00 115 ILE A CA 1
ATOM 943 C C . ILE A 1 115 ? 15.600 -0.779 -12.764 1.00 78.00 115 ILE A C 1
ATOM 945 O O . ILE A 1 115 ? 15.786 -1.820 -12.128 1.00 78.00 115 ILE A O 1
ATOM 949 N N . ARG A 1 116 ? 16.601 -0.142 -13.383 1.00 75.12 116 ARG A N 1
ATOM 950 C CA . ARG A 1 116 ? 17.991 -0.642 -13.400 1.00 75.12 116 ARG A CA 1
ATOM 951 C C . ARG A 1 116 ? 18.968 0.300 -12.723 1.00 75.12 116 ARG A C 1
ATOM 953 O O . ARG A 1 116 ? 19.954 -0.158 -12.151 1.00 75.12 116 ARG A O 1
ATOM 960 N N . THR A 1 117 ? 18.730 1.597 -12.854 1.00 77.69 117 THR A N 1
ATOM 961 C CA . THR A 1 117 ? 19.673 2.624 -12.425 1.00 77.69 117 THR A CA 1
ATOM 962 C C . THR A 1 117 ? 19.205 3.293 -11.144 1.00 77.69 117 THR A C 1
ATOM 964 O O . THR A 1 117 ? 18.030 3.232 -10.783 1.00 77.69 117 THR A O 1
ATOM 967 N N . LYS A 1 118 ? 20.137 3.959 -10.460 1.00 75.44 118 LYS A N 1
ATOM 968 C CA . LYS A 1 118 ? 19.798 4.822 -9.331 1.00 75.44 118 LYS A CA 1
ATOM 969 C C . LYS A 1 118 ? 18.799 5.904 -9.751 1.00 75.44 118 LYS A C 1
ATOM 971 O O . LYS A 1 118 ? 17.809 6.094 -9.064 1.00 75.44 118 LYS A O 1
ATOM 976 N N . ASP A 1 119 ? 19.007 6.519 -10.912 1.00 79.12 119 ASP A N 1
ATOM 977 C CA . ASP A 1 119 ? 18.104 7.547 -11.434 1.00 79.12 119 ASP A CA 1
ATOM 978 C C . ASP A 1 119 ? 16.692 7.002 -11.692 1.00 79.12 119 ASP A C 1
ATOM 980 O O . ASP A 1 119 ? 15.718 7.735 -11.564 1.00 79.12 119 ASP A O 1
ATOM 984 N N . ASP A 1 120 ? 16.551 5.719 -12.044 1.00 77.56 120 ASP A N 1
ATOM 985 C CA . ASP A 1 120 ? 15.233 5.085 -12.150 1.00 77.56 120 ASP A CA 1
ATOM 986 C C . ASP A 1 120 ? 14.581 4.900 -10.782 1.00 77.56 120 ASP A C 1
ATOM 988 O O . ASP A 1 120 ? 13.384 5.119 -10.655 1.00 77.56 120 ASP A O 1
ATOM 992 N N . ILE A 1 121 ? 15.353 4.522 -9.762 1.00 75.81 121 ILE A N 1
ATOM 993 C CA . ILE A 1 121 ? 14.855 4.396 -8.387 1.00 75.81 121 ILE A CA 1
ATOM 994 C C . ILE A 1 121 ? 14.425 5.766 -7.860 1.00 75.81 121 ILE A C 1
ATOM 996 O O . ILE A 1 121 ? 13.314 5.890 -7.354 1.00 75.81 121 ILE A O 1
ATOM 1000 N N . ASP A 1 122 ? 15.249 6.796 -8.050 1.00 75.88 122 ASP A N 1
ATOM 1001 C CA . ASP A 1 122 ? 15.005 8.157 -7.560 1.00 75.88 122 ASP A CA 1
ATOM 1002 C C . ASP A 1 122 ? 13.752 8.804 -8.201 1.00 75.88 122 ASP A C 1
ATOM 1004 O O . ASP A 1 122 ? 13.173 9.730 -7.632 1.00 75.88 122 ASP A O 1
ATOM 1008 N N . LYS A 1 123 ? 13.273 8.305 -9.356 1.00 75.44 123 LYS A N 1
ATOM 1009 C CA . LYS A 1 123 ? 11.978 8.718 -9.949 1.00 75.44 123 LYS A CA 1
ATOM 1010 C C . LYS A 1 123 ? 10.771 8.256 -9.132 1.00 75.44 123 LYS A C 1
ATOM 1012 O O . LYS A 1 123 ? 9.716 8.884 -9.206 1.00 75.44 123 LYS A O 1
ATOM 1017 N N . TYR A 1 124 ? 10.902 7.138 -8.425 1.00 73.25 124 TYR A N 1
ATOM 1018 C CA . TYR A 1 124 ? 9.784 6.428 -7.805 1.00 73.25 124 TYR A CA 1
ATOM 1019 C C . TYR A 1 124 ? 9.880 6.356 -6.283 1.00 73.25 124 TYR A C 1
ATOM 1021 O O . TYR A 1 124 ? 8.858 6.225 -5.617 1.00 73.25 124 TYR A O 1
ATOM 1029 N N . VAL A 1 125 ? 11.092 6.417 -5.736 1.00 69.69 125 VAL A N 1
ATOM 1030 C CA . VAL A 1 125 ? 11.374 6.258 -4.313 1.00 69.69 125 VAL A CA 1
ATOM 1031 C C . VAL A 1 125 ? 12.058 7.520 -3.811 1.00 69.69 125 VAL A C 1
ATOM 1033 O O . VAL A 1 125 ? 13.118 7.908 -4.293 1.00 69.69 125 VAL A O 1
ATOM 1036 N N . SER A 1 126 ? 11.465 8.139 -2.798 1.00 67.00 126 SER A N 1
ATOM 1037 C CA . SER A 1 126 ? 12.063 9.237 -2.044 1.00 67.00 126 SER A CA 1
ATOM 1038 C C . SER A 1 126 ? 11.916 8.960 -0.558 1.00 67.00 126 SER A C 1
ATOM 1040 O O . SER A 1 126 ? 10.910 8.394 -0.135 1.00 67.00 126 SER A O 1
ATOM 1042 N N . VAL A 1 127 ? 12.896 9.386 0.235 1.00 63.44 127 VAL A N 1
ATOM 1043 C CA . VAL A 1 127 ? 12.834 9.306 1.695 1.00 63.44 127 VAL A CA 1
ATOM 1044 C C . VAL A 1 127 ? 12.836 10.712 2.277 1.00 63.44 127 VAL A C 1
ATOM 1046 O O . VAL A 1 127 ? 13.637 11.555 1.872 1.00 63.44 127 VAL A O 1
ATOM 1049 N N . GLU A 1 128 ? 11.938 10.960 3.223 1.00 64.25 128 GLU A N 1
ATOM 1050 C CA . GLU A 1 128 ? 11.979 12.151 4.064 1.00 64.25 128 GLU A CA 1
ATOM 1051 C C . GLU A 1 128 ? 12.676 11.778 5.372 1.00 64.25 128 GLU A C 1
ATOM 1053 O O . GLU A 1 128 ? 12.354 10.767 5.998 1.00 64.25 128 GLU A O 1
ATOM 1058 N N . LEU A 1 129 ? 13.683 12.565 5.752 1.00 73.12 129 LEU A N 1
ATOM 1059 C CA . LEU A 1 129 ? 14.274 12.458 7.079 1.00 73.12 129 LEU A CA 1
ATOM 1060 C C . LEU A 1 129 ? 13.381 13.231 8.056 1.00 73.12 129 LEU A C 1
ATOM 1062 O O . LEU A 1 129 ? 12.950 14.330 7.693 1.00 73.12 129 LEU A O 1
ATOM 1066 N N . PRO A 1 130 ? 13.118 12.690 9.259 1.00 71.06 130 PRO A N 1
ATOM 1067 C CA . PRO A 1 130 ? 12.323 13.404 10.245 1.00 71.06 130 PRO A CA 1
ATOM 1068 C C . PRO A 1 130 ? 12.989 14.736 10.598 1.00 71.06 130 PRO A C 1
ATOM 1070 O O . PRO A 1 130 ? 14.217 14.846 10.578 1.00 71.06 130 PRO A O 1
ATOM 1073 N N . ASP A 1 131 ? 12.197 15.765 10.887 1.00 79.00 131 ASP A N 1
ATOM 1074 C CA . ASP A 1 131 ? 12.740 17.056 11.304 1.00 79.00 131 ASP A CA 1
ATOM 1075 C C . ASP A 1 131 ? 12.963 17.030 12.828 1.00 79.00 131 ASP A C 1
ATOM 1077 O O . ASP A 1 131 ? 12.015 16.782 13.568 1.00 79.00 131 ASP A O 1
ATOM 1081 N N . PRO A 1 132 ? 14.177 17.286 13.349 1.00 79.75 132 PRO A N 1
ATOM 1082 C CA . PRO A 1 132 ? 14.436 17.204 14.791 1.00 79.75 132 PRO A CA 1
ATOM 1083 C C . PRO A 1 132 ? 13.590 18.147 15.655 1.00 79.75 132 PRO A C 1
ATOM 1085 O O . PRO A 1 132 ? 13.463 17.934 16.859 1.00 79.75 132 PRO A O 1
ATOM 1088 N N . ILE A 1 133 ? 13.057 19.216 15.062 1.00 83.44 133 ILE A N 1
ATOM 1089 C CA . ILE A 1 133 ? 12.252 20.234 15.734 1.00 83.44 133 ILE A CA 1
ATOM 1090 C C . ILE A 1 133 ? 10.761 19.932 15.558 1.00 83.44 133 ILE A C 1
ATOM 1092 O O . ILE A 1 133 ? 10.008 20.053 16.525 1.00 83.44 133 ILE A O 1
ATOM 1096 N N . ALA A 1 134 ? 10.322 19.563 14.351 1.00 77.69 134 ALA A N 1
ATOM 1097 C CA . ALA A 1 134 ? 8.911 19.271 14.082 1.00 77.69 134 ALA A CA 1
ATOM 1098 C C . ALA A 1 134 ? 8.491 17.862 14.542 1.00 77.69 134 ALA A C 1
ATOM 1100 O O . ALA A 1 134 ? 7.360 17.683 14.990 1.00 77.69 134 ALA A O 1
ATOM 1101 N N . ASP A 1 135 ? 9.418 16.902 14.508 1.00 73.56 135 ASP A N 1
ATOM 1102 C CA . ASP A 1 135 ? 9.216 15.490 14.840 1.00 73.56 135 ASP A CA 1
ATOM 1103 C C . ASP A 1 135 ? 10.166 15.013 15.964 1.00 73.56 135 ASP A C 1
ATOM 1105 O O . ASP A 1 135 ? 10.904 14.035 15.801 1.00 73.56 135 ASP A O 1
ATOM 1109 N N . PRO A 1 136 ? 10.167 15.658 17.146 1.00 73.12 136 PRO A N 1
ATOM 1110 C CA . PRO A 1 136 ? 11.133 15.369 18.211 1.00 73.12 136 PRO A CA 1
ATOM 1111 C C . PRO A 1 136 ? 11.005 13.954 18.796 1.00 73.12 136 PRO A C 1
ATOM 1113 O O . PRO A 1 136 ? 11.883 13.507 19.522 1.00 73.12 136 PRO A O 1
ATOM 1116 N N . THR A 1 137 ? 9.913 13.241 18.511 1.00 75.12 137 THR A N 1
ATOM 1117 C CA . THR A 1 137 ? 9.685 11.855 18.945 1.00 75.12 137 THR A CA 1
ATOM 1118 C C . THR A 1 137 ? 10.343 10.812 18.039 1.00 75.12 137 THR A C 1
ATOM 1120 O O . THR A 1 137 ? 10.322 9.628 18.376 1.00 75.12 137 THR A O 1
ATOM 1123 N N . LEU A 1 138 ? 10.895 11.225 16.893 1.00 66.75 138 LEU A N 1
ATOM 1124 C CA . LEU A 1 138 ? 11.555 10.351 15.918 1.00 66.75 138 LEU A CA 1
ATOM 1125 C C . LEU A 1 138 ? 13.094 10.360 16.036 1.00 66.75 138 LEU A C 1
ATOM 1127 O O . LEU A 1 138 ? 13.756 9.728 15.210 1.00 66.75 138 LEU A O 1
ATOM 1131 N N . PHE A 1 139 ? 13.645 11.030 17.059 1.00 59.28 139 PHE A N 1
ATOM 1132 C CA . PHE A 1 139 ? 15.080 11.150 17.357 1.00 59.28 139 PHE A CA 1
ATOM 1133 C C . PHE A 1 139 ? 15.446 10.661 18.760 1.00 59.28 139 PHE A C 1
ATOM 1135 O O . PHE A 1 139 ? 14.610 10.794 19.682 1.00 59.28 139 PHE A O 1
#

Secondary structure (DSSP, 8-state):
-PPP-----SSSSS------------SS-EEEEEEEE--TT-HHHHTT--TT--GGG-HHHHHHHHHHHHHHHHHHHHTS-TTS-EEEEEEEEEE-TTS-EEEEEEEEE-TTT---SHHHHHTT---PPPPTTT-GGG-

Organism: Araneus ventricosus (NCBI:txid182803)